Protein AF-A0A536VNI0-F1 (afdb_monomer)

Sequence (158 aa):
HLPEGTKLIATNVISPFMVPLKITLMAAFLLALPVVLYQAWAFVAPGLYSHEKKLVLPLVVSSTLLFFVGVGFCYFFVFGKVFTFIQSFAPKSITPAPDIEAYLSFVLTMFIAFGAAFEVPIAVVVLARMGLVSVEKLKSFRAYFIVLAFIVAAIITP

Solvent-accessible surface area (backbone atoms only — not comparable to full-atom values): 9020 Å² total; per-residue (Å²): 137,79,66,94,86,73,67,68,42,72,88,50,93,60,39,82,60,51,46,58,51,55,51,51,51,49,53,51,48,64,71,43,37,59,59,54,46,40,51,58,49,56,67,53,42,79,78,44,60,91,85,51,66,74,52,53,59,64,45,38,53,48,45,47,52,34,25,53,49,20,31,47,44,38,62,72,52,45,48,55,52,52,52,55,52,56,54,72,73,52,59,97,86,61,83,85,69,58,40,46,54,63,52,48,53,50,53,54,50,47,35,54,51,35,17,53,56,43,40,47,64,58,52,51,53,49,38,42,73,69,64,79,42,54,72,65,59,57,61,71,41,46,69,60,50,53,54,50,51,50,54,54,46,58,73,71,49,130

pLDDT: mean 81.88, std 13.13, range [39.5, 95.75]

Radius of gyration: 19.61 Å; Cα contacts (8 Å, |Δi|>4): 87; chains: 1; bounding box: 48×26×59 Å

Secondary structure (DSSP, 8-state):
-PPTT-PPB--STTHHHHHHHHHHHHHHHHHHHHHHHHHHHHHHGGGS-TT-GGGHHHHHHHHHHHHHHHHHHIIIIIHHHHHHHHHHHS-TT-----BHHHHHHHHHHHHHHHHHHHHHHHHHHHHHHTTSS-HHHHHHTHHHHHHHHHHHHHHH--

Nearest PDB structures (foldseek):
  4htt-assembly2_B  TM=9.066E-01  e=2.262E-07  Aquifex aeolicus VF5
  4hts-assembly1_A  TM=8.971E-01  e=1.167E-06  Aquifex aeolicus VF5

Mean predicted aligned error: 8.19 Å

Structure (mmCIF, N/CA/C/O backbone):
data_AF-A0A536VNI0-F1
#
_entry.id   AF-A0A536VNI0-F1
#
loop_
_atom_site.group_PDB
_atom_site.id
_atom_site.type_symbol
_atom_site.label_atom_id
_atom_site.label_alt_id
_atom_site.label_comp_id
_atom_site.label_asym_id
_atom_site.label_entity_id
_atom_site.label_seq_id
_atom_site.pdbx_PDB_ins_code
_atom_site.Cartn_x
_atom_site.Cartn_y
_atom_site.Cartn_z
_atom_site.occupancy
_atom_site.B_iso_or_equiv
_atom_site.auth_seq_id
_atom_site.auth_comp_id
_atom_site.auth_asym_id
_atom_site.auth_atom_id
_atom_site.pdbx_PDB_model_num
ATOM 1 N N . HIS A 1 1 ? 11.395 -12.709 -12.858 1.00 40.44 1 HIS A N 1
ATOM 2 C CA . HIS A 1 1 ? 12.726 -13.208 -13.253 1.00 40.44 1 HIS A CA 1
ATOM 3 C C . HIS A 1 1 ? 12.988 -12.781 -14.687 1.00 40.44 1 HIS A C 1
ATOM 5 O O . HIS A 1 1 ? 12.218 -13.153 -15.563 1.00 40.44 1 HIS A 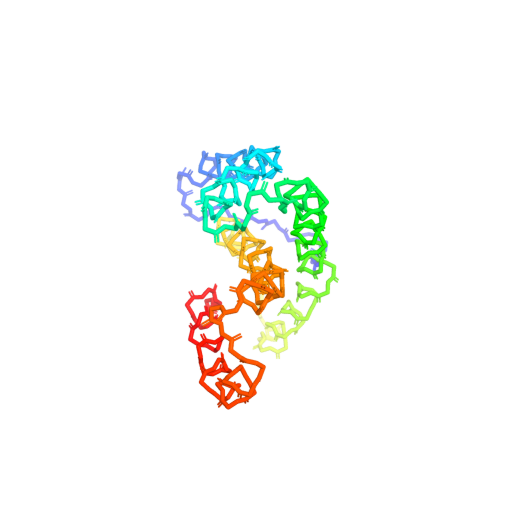O 1
ATOM 11 N N . LEU A 1 2 ? 13.984 -11.922 -14.903 1.00 45.31 2 LEU A N 1
ATOM 12 C CA . LEU A 1 2 ? 14.447 -11.564 -16.246 1.00 45.31 2 LEU A CA 1
ATOM 13 C C . LEU A 1 2 ? 15.398 -12.668 -16.742 1.00 45.31 2 LEU A C 1
ATOM 15 O O . LEU A 1 2 ? 16.149 -13.194 -15.919 1.00 45.31 2 LEU A O 1
ATOM 19 N N . PRO A 1 3 ? 15.365 -13.044 -18.033 1.00 44.00 3 PRO A N 1
ATOM 20 C CA . PRO A 1 3 ? 16.291 -14.030 -18.581 1.00 44.00 3 PRO A CA 1
ATOM 21 C C . PRO A 1 3 ? 17.743 -13.540 -18.474 1.00 44.00 3 PRO A C 1
ATOM 23 O O . PRO A 1 3 ? 18.024 -12.353 -18.691 1.00 44.00 3 PRO A O 1
ATOM 26 N N . GLU A 1 4 ? 18.650 -14.458 -18.120 1.00 39.50 4 GLU A N 1
ATOM 27 C CA . GLU A 1 4 ? 20.084 -14.188 -17.977 1.00 39.50 4 GLU A CA 1
ATOM 28 C C . GLU A 1 4 ? 20.638 -13.555 -19.264 1.00 39.50 4 GLU A C 1
ATOM 30 O O . GLU A 1 4 ? 20.493 -14.105 -20.353 1.00 39.50 4 GLU A O 1
ATOM 35 N N . GLY A 1 5 ? 21.228 -12.359 -19.145 1.00 48.97 5 GLY A N 1
ATOM 36 C CA . GLY A 1 5 ? 21.796 -11.602 -20.271 1.00 48.97 5 GLY A CA 1
ATOM 37 C C . GLY A 1 5 ? 20.995 -10.376 -20.729 1.00 48.97 5 GLY A C 1
ATOM 38 O O . GLY A 1 5 ? 21.496 -9.600 -21.543 1.00 48.97 5 GLY A O 1
ATOM 39 N N . THR A 1 6 ? 19.799 -10.132 -20.183 1.00 51.75 6 THR A N 1
ATOM 40 C CA . THR A 1 6 ? 19.022 -8.919 -20.506 1.00 51.75 6 THR A CA 1
ATOM 41 C C . THR A 1 6 ? 19.537 -7.731 -19.693 1.00 51.75 6 THR A C 1
ATOM 43 O O . THR A 1 6 ? 19.322 -7.655 -18.483 1.00 51.75 6 THR A O 1
ATOM 46 N N . LYS A 1 7 ? 20.236 -6.793 -20.341 1.00 55.06 7 LYS A N 1
ATOM 47 C CA . LYS A 1 7 ? 20.634 -5.525 -19.713 1.00 55.06 7 LYS A CA 1
ATOM 48 C C . LYS A 1 7 ? 19.442 -4.571 -19.726 1.00 55.06 7 LYS A C 1
ATOM 50 O O . LYS A 1 7 ? 18.884 -4.308 -20.786 1.00 55.06 7 LYS A O 1
ATOM 55 N N . LEU A 1 8 ? 19.065 -4.059 -18.557 1.00 62.72 8 LEU A N 1
ATOM 56 C CA . LEU A 1 8 ? 18.103 -2.964 -18.463 1.00 62.72 8 LEU A CA 1
ATOM 57 C C . LEU A 1 8 ? 18.721 -1.720 -19.110 1.00 62.72 8 LEU A C 1
ATOM 59 O O . LEU A 1 8 ? 19.857 -1.357 -18.794 1.00 62.72 8 LEU A O 1
ATOM 63 N N . ILE A 1 9 ? 17.993 -1.098 -20.031 1.00 65.25 9 ILE A N 1
ATOM 64 C CA . ILE A 1 9 ? 18.456 0.087 -20.757 1.00 65.25 9 ILE A CA 1
ATOM 65 C C . ILE A 1 9 ? 17.814 1.310 -20.100 1.00 65.25 9 ILE A C 1
ATOM 67 O O . ILE A 1 9 ? 16.633 1.287 -19.760 1.00 65.25 9 ILE A O 1
ATOM 71 N N . ALA A 1 10 ? 18.599 2.364 -19.886 1.00 62.69 10 ALA A N 1
ATOM 72 C CA . ALA A 1 10 ? 18.076 3.673 -19.522 1.00 62.69 10 ALA A CA 1
ATOM 73 C C . ALA A 1 10 ? 17.818 4.449 -20.815 1.00 62.69 10 ALA A C 1
ATOM 75 O O . ALA A 1 10 ? 18.763 4.818 -21.514 1.00 62.69 10 ALA A O 1
ATOM 76 N N . THR A 1 11 ? 16.547 4.646 -21.158 1.00 70.62 11 THR A N 1
ATOM 77 C CA . THR A 1 11 ? 16.161 5.390 -22.371 1.00 70.62 11 THR A CA 1
ATOM 78 C C . THR A 1 11 ? 16.247 6.905 -22.184 1.00 70.62 11 THR A C 1
ATOM 80 O O . THR A 1 11 ? 16.413 7.636 -23.159 1.00 70.62 11 THR A O 1
ATOM 83 N N . ASN A 1 12 ? 16.194 7.384 -20.937 1.00 72.00 12 ASN A N 1
ATOM 84 C CA . ASN A 1 12 ? 16.247 8.799 -20.592 1.00 72.00 12 ASN A CA 1
ATOM 85 C C . ASN A 1 12 ? 17.541 9.142 -19.825 1.00 72.00 12 ASN A C 1
ATOM 87 O O . ASN A 1 12 ? 18.020 8.390 -18.976 1.00 72.00 12 ASN A O 1
ATOM 91 N N . VAL A 1 13 ? 18.112 10.312 -20.126 1.00 75.25 13 VAL A N 1
ATOM 92 C CA . VAL A 1 13 ? 19.393 10.803 -19.585 1.00 75.25 13 VAL A CA 1
ATOM 93 C C . VAL A 1 13 ? 19.324 11.033 -18.070 1.00 75.25 13 VAL A C 1
ATOM 95 O O . VAL A 1 13 ? 20.331 10.926 -17.376 1.00 75.25 13 VAL A O 1
ATOM 98 N N . ILE A 1 14 ? 18.129 11.317 -17.542 1.00 82.00 14 ILE A N 1
ATOM 99 C CA . ILE A 1 14 ? 17.904 11.599 -16.116 1.00 82.00 14 ILE A CA 1
ATOM 100 C C . ILE A 1 14 ? 17.629 10.308 -15.315 1.00 82.00 14 ILE A C 1
ATOM 102 O O . ILE A 1 14 ? 17.767 10.299 -14.088 1.00 82.00 14 ILE A O 1
ATOM 106 N N . SER A 1 15 ? 17.299 9.189 -15.973 1.00 75.88 15 SER A N 1
ATOM 107 C CA . SER A 1 15 ? 16.949 7.930 -15.297 1.00 75.88 15 SER A CA 1
ATOM 108 C C . SER A 1 15 ? 18.007 7.438 -14.296 1.00 75.88 15 SER A C 1
ATOM 110 O O . SER A 1 15 ? 17.606 7.028 -13.206 1.00 75.88 15 SER A O 1
ATOM 112 N N . PRO A 1 16 ? 19.332 7.530 -14.556 1.00 79.31 16 PRO A N 1
ATOM 113 C CA . PRO A 1 16 ? 20.353 7.137 -13.579 1.00 79.31 16 PRO A CA 1
ATOM 114 C C . PRO A 1 16 ? 20.303 7.920 -12.259 1.00 79.31 16 PRO A C 1
ATOM 116 O O . PRO A 1 16 ? 20.739 7.407 -11.233 1.00 79.31 16 PRO A O 1
ATOM 119 N N . PHE A 1 17 ? 19.761 9.141 -12.267 1.00 84.69 17 PHE A N 1
ATOM 120 C CA . PHE A 1 17 ? 19.562 9.955 -11.067 1.00 84.69 17 PHE A CA 1
ATOM 121 C C . PHE A 1 17 ? 18.193 9.703 -10.414 1.00 84.69 17 PHE A C 1
ATOM 123 O O . PHE A 1 17 ? 18.098 9.559 -9.194 1.00 84.69 17 PHE A O 1
ATOM 130 N N . MET A 1 18 ? 17.126 9.604 -11.214 1.00 85.62 18 MET A N 1
ATOM 131 C CA . MET A 1 18 ? 15.758 9.424 -10.704 1.00 85.62 18 MET A CA 1
ATOM 132 C C . MET A 1 18 ? 15.510 8.039 -10.112 1.00 85.62 18 MET A C 1
ATOM 134 O O . MET A 1 18 ? 14.758 7.906 -9.147 1.00 85.62 18 MET A O 1
ATOM 138 N N . VAL A 1 19 ? 16.143 7.004 -10.663 1.00 86.12 19 VAL A N 1
ATOM 139 C CA . VAL A 1 19 ? 15.970 5.625 -10.200 1.00 86.12 19 VAL A CA 1
ATOM 140 C C . VAL A 1 19 ? 16.413 5.451 -8.740 1.00 86.12 19 VAL A C 1
ATOM 142 O O . VAL A 1 19 ? 15.576 5.043 -7.929 1.00 86.12 19 VAL A O 1
ATOM 145 N N . PRO A 1 20 ? 17.658 5.795 -8.346 1.00 87.50 20 PRO A N 1
ATOM 146 C CA . PRO A 1 20 ? 18.072 5.705 -6.949 1.00 87.50 20 PRO A CA 1
ATOM 147 C C . PRO A 1 20 ? 17.199 6.552 -6.024 1.00 87.50 20 PRO A C 1
ATOM 149 O O . PRO A 1 20 ? 16.836 6.080 -4.952 1.00 87.50 20 PRO A O 1
ATOM 152 N N . LEU A 1 21 ? 16.810 7.759 -6.450 1.00 91.62 21 LEU A N 1
ATOM 153 C CA . LEU A 1 21 ? 15.955 8.652 -5.664 1.00 91.62 21 LEU A CA 1
ATOM 154 C C . LEU A 1 21 ? 14.581 8.030 -5.365 1.00 91.62 21 LEU A C 1
ATOM 156 O O . LEU A 1 21 ? 14.117 8.066 -4.227 1.00 91.62 21 LEU A O 1
ATOM 160 N N . LYS A 1 22 ? 13.932 7.425 -6.366 1.00 88.94 22 LYS A N 1
ATOM 161 C CA . LYS A 1 22 ? 12.643 6.735 -6.190 1.00 88.94 22 LYS A CA 1
ATOM 162 C C . LYS A 1 22 ? 12.771 5.542 -5.234 1.00 88.94 22 LYS A C 1
ATOM 164 O O . LYS A 1 22 ? 11.901 5.333 -4.390 1.00 88.94 22 LYS A O 1
ATOM 169 N N . ILE A 1 23 ? 13.862 4.780 -5.338 1.00 90.31 23 ILE A N 1
ATOM 170 C CA . ILE A 1 23 ? 14.123 3.624 -4.467 1.00 90.31 23 ILE A CA 1
ATOM 171 C C . ILE A 1 23 ? 14.376 4.069 -3.024 1.00 90.31 23 ILE A C 1
ATOM 173 O O . ILE A 1 23 ? 13.794 3.494 -2.104 1.00 90.31 23 ILE A O 1
ATOM 177 N N . THR A 1 24 ? 15.218 5.081 -2.802 1.00 93.12 24 THR A N 1
ATOM 178 C CA . THR A 1 24 ? 15.513 5.572 -1.448 1.00 93.12 24 THR A CA 1
ATOM 179 C C . THR A 1 24 ? 14.285 6.201 -0.805 1.00 93.12 24 THR A C 1
ATOM 181 O O . THR A 1 24 ? 14.043 5.956 0.375 1.00 93.12 24 THR A O 1
ATOM 184 N N . LEU A 1 25 ? 13.463 6.923 -1.574 1.00 93.75 25 LEU A N 1
ATOM 185 C CA . LEU A 1 25 ? 12.179 7.444 -1.107 1.00 93.75 25 LEU A CA 1
ATOM 186 C C . LEU A 1 25 ? 11.244 6.308 -0.685 1.00 93.75 25 LEU A C 1
ATOM 188 O O . LEU A 1 25 ? 10.664 6.370 0.398 1.00 93.75 25 LEU A O 1
ATOM 192 N N . MET A 1 26 ? 11.140 5.245 -1.488 1.00 92.06 26 MET A N 1
ATOM 193 C CA . MET A 1 26 ? 10.342 4.074 -1.122 1.00 92.06 26 MET A CA 1
ATOM 194 C C . MET A 1 26 ? 10.861 3.404 0.150 1.00 92.06 26 MET A C 1
ATOM 196 O O . MET A 1 26 ? 10.085 3.106 1.051 1.00 92.06 26 MET A O 1
ATOM 200 N N . ALA A 1 27 ? 12.170 3.177 0.249 1.00 92.06 27 ALA A N 1
ATOM 201 C CA . ALA A 1 27 ? 12.768 2.565 1.429 1.00 92.06 27 ALA A CA 1
ATOM 202 C C . ALA A 1 27 ? 12.526 3.419 2.685 1.00 92.06 27 ALA A C 1
ATOM 204 O O . ALA A 1 27 ? 12.126 2.890 3.721 1.00 92.06 27 ALA A O 1
ATOM 205 N N . ALA A 1 28 ? 12.692 4.740 2.580 1.00 94.50 28 ALA A N 1
ATOM 206 C CA . ALA A 1 28 ? 12.393 5.674 3.659 1.00 94.50 28 ALA A CA 1
ATOM 207 C C . ALA A 1 28 ? 10.909 5.633 4.051 1.00 94.50 28 ALA A C 1
ATOM 209 O O . ALA A 1 28 ? 10.596 5.596 5.240 1.00 94.50 28 ALA A O 1
ATOM 210 N N . PHE A 1 29 ? 10.000 5.570 3.074 1.00 93.50 29 PHE A N 1
ATOM 211 C CA . PHE A 1 29 ? 8.569 5.413 3.323 1.00 93.50 29 PHE A CA 1
ATOM 212 C C . PHE A 1 29 ? 8.261 4.102 4.058 1.00 93.50 29 PHE A C 1
ATOM 214 O O . PHE A 1 29 ? 7.552 4.123 5.060 1.00 93.50 29 PHE A O 1
ATOM 221 N N . LEU A 1 30 ? 8.842 2.978 3.625 1.00 91.00 30 LEU A N 1
ATOM 222 C CA . LEU A 1 30 ? 8.638 1.682 4.275 1.00 91.00 30 LEU A CA 1
ATOM 223 C C . LEU A 1 30 ? 9.167 1.650 5.717 1.00 91.00 30 LEU A C 1
ATOM 225 O O . LEU A 1 30 ? 8.567 1.012 6.576 1.00 91.00 30 LEU A O 1
ATOM 229 N N . LEU A 1 31 ? 10.266 2.350 6.003 1.00 92.94 31 LEU A N 1
ATOM 230 C CA . LEU A 1 31 ? 10.783 2.496 7.367 1.00 92.94 31 LEU A CA 1
ATOM 231 C C . LEU A 1 31 ? 9.911 3.429 8.221 1.00 92.94 31 LEU A C 1
ATOM 233 O O . LEU A 1 31 ? 9.738 3.188 9.414 1.00 92.94 31 LEU A O 1
ATOM 237 N N . ALA A 1 32 ? 9.350 4.479 7.619 1.00 94.19 32 ALA A N 1
ATOM 238 C CA . ALA A 1 32 ? 8.469 5.432 8.289 1.00 94.19 32 ALA A CA 1
ATOM 239 C C . ALA A 1 32 ? 7.027 4.916 8.465 1.00 94.19 32 ALA A C 1
ATOM 241 O O . ALA A 1 32 ? 6.285 5.476 9.275 1.00 94.19 32 ALA A O 1
ATOM 242 N N . LEU A 1 33 ? 6.629 3.851 7.756 1.00 91.44 33 LEU A N 1
ATOM 243 C CA . LEU A 1 33 ? 5.277 3.270 7.773 1.00 91.44 33 LEU A CA 1
ATOM 244 C C . LEU A 1 33 ? 4.665 3.104 9.167 1.00 91.44 33 LEU A C 1
ATOM 246 O O . LEU A 1 33 ? 3.530 3.544 9.338 1.00 91.44 33 LEU A O 1
ATOM 250 N N . PRO A 1 34 ? 5.359 2.533 10.175 1.00 89.62 34 PRO A N 1
ATOM 251 C CA . PRO A 1 34 ? 4.769 2.355 11.500 1.00 89.62 34 PRO A CA 1
ATOM 252 C C . PRO A 1 34 ? 4.340 3.687 12.126 1.00 89.62 34 PRO A C 1
ATOM 254 O O . PRO A 1 34 ? 3.288 3.774 12.756 1.00 89.62 34 PRO A O 1
ATOM 257 N N . VAL A 1 35 ? 5.130 4.744 11.913 1.00 92.44 35 VAL A N 1
ATOM 258 C CA . VAL A 1 35 ? 4.842 6.094 12.414 1.00 92.44 35 VAL A CA 1
ATOM 259 C C . VAL A 1 35 ? 3.733 6.750 11.593 1.00 92.44 35 VAL A C 1
ATOM 261 O O . VAL A 1 35 ? 2.836 7.363 12.167 1.00 92.44 35 VAL A O 1
ATOM 264 N N . VAL A 1 36 ? 3.755 6.600 10.266 1.00 91.75 36 VAL A N 1
ATOM 265 C CA . VAL A 1 36 ? 2.712 7.136 9.375 1.00 91.75 36 VAL A CA 1
ATOM 266 C C . VAL A 1 36 ? 1.354 6.513 9.699 1.00 91.75 36 VAL A C 1
ATOM 268 O O . VAL A 1 36 ? 0.380 7.241 9.882 1.00 91.75 36 VAL A O 1
ATOM 271 N N . LEU A 1 37 ? 1.292 5.187 9.841 1.00 89.00 37 LEU A N 1
ATOM 272 C CA . LEU A 1 37 ? 0.075 4.471 10.220 1.00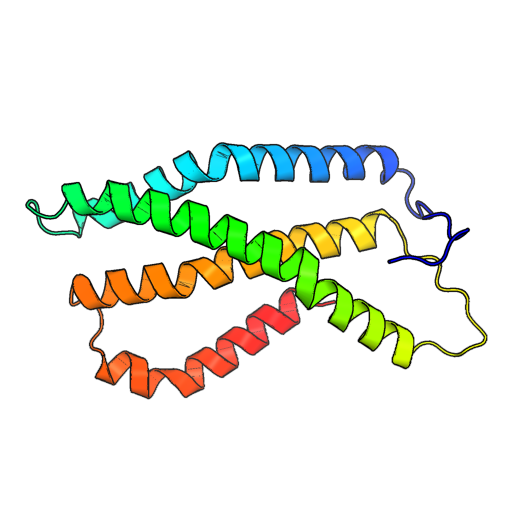 89.00 37 LEU A CA 1
ATOM 273 C C . LEU A 1 37 ? -0.357 4.835 11.639 1.00 89.00 37 LEU A C 1
ATOM 275 O O . LEU A 1 37 ? -1.540 5.082 11.857 1.00 89.00 37 LEU A O 1
ATOM 279 N N . TYR A 1 38 ? 0.576 4.948 12.589 1.00 88.12 38 TYR A N 1
ATOM 280 C CA . TYR A 1 38 ? 0.254 5.442 13.927 1.00 88.12 38 TYR A CA 1
ATOM 281 C C . TYR A 1 38 ? -0.433 6.807 13.877 1.00 88.12 38 TYR A C 1
ATOM 283 O O . TYR A 1 38 ? -1.478 6.970 14.495 1.00 88.12 38 TYR A O 1
ATOM 291 N N . GLN A 1 39 ? 0.099 7.763 13.114 1.00 89.12 39 GLN A N 1
ATOM 292 C CA . GLN A 1 39 ? -0.496 9.095 12.996 1.00 89.12 39 GLN A CA 1
ATOM 293 C C . GLN A 1 39 ? -1.837 9.076 12.255 1.00 89.12 39 GLN A C 1
ATOM 295 O O . GLN A 1 39 ? -2.779 9.745 12.682 1.00 89.12 39 GLN A O 1
ATOM 300 N N . ALA A 1 40 ? -1.958 8.281 11.189 1.00 87.50 40 ALA A N 1
ATOM 301 C CA . ALA A 1 40 ? -3.213 8.115 10.460 1.00 87.50 40 ALA A CA 1
ATOM 302 C C . ALA A 1 40 ? -4.320 7.568 11.377 1.00 87.50 40 ALA A C 1
ATOM 304 O O . ALA A 1 40 ? -5.415 8.128 11.441 1.00 87.50 40 ALA A O 1
ATOM 305 N N . TRP A 1 41 ? -4.022 6.526 12.157 1.00 81.56 41 TRP A N 1
ATOM 306 C CA . TRP A 1 41 ? -4.974 5.949 13.104 1.00 81.56 41 TRP A CA 1
ATOM 307 C C . TRP A 1 41 ? -5.189 6.823 14.334 1.00 81.56 41 TRP A C 1
ATOM 309 O O . TRP A 1 41 ? -6.311 6.894 14.823 1.00 81.56 41 TRP A O 1
ATOM 319 N N . ALA A 1 42 ? -4.169 7.536 14.811 1.00 81.00 42 ALA A N 1
ATOM 320 C CA . ALA A 1 42 ? -4.305 8.498 15.900 1.00 81.00 42 ALA A CA 1
ATOM 321 C C . ALA A 1 42 ? -5.215 9.675 15.521 1.00 81.00 42 ALA A C 1
ATOM 323 O O . ALA A 1 42 ? -5.892 10.206 16.397 1.00 81.00 42 ALA A O 1
ATOM 324 N N . PHE A 1 43 ? -5.285 10.050 14.240 1.00 82.00 43 PHE A N 1
ATOM 325 C CA . PHE A 1 43 ? -6.238 11.045 13.743 1.00 82.00 43 PHE A CA 1
ATOM 326 C C . PHE A 1 43 ? -7.684 10.525 13.705 1.00 82.00 43 PHE A C 1
ATOM 328 O O . PHE A 1 43 ? -8.617 11.282 13.958 1.00 82.00 43 PHE A O 1
ATOM 335 N N . VAL A 1 44 ? -7.884 9.228 13.448 1.00 76.12 44 VAL A N 1
ATOM 336 C CA . VAL A 1 44 ? -9.212 8.582 13.491 1.00 76.12 44 VAL A CA 1
ATOM 337 C C . VAL A 1 44 ? -9.638 8.258 14.934 1.00 76.12 44 VAL A C 1
ATOM 339 O O . VAL A 1 44 ? -10.819 8.331 15.272 1.00 76.12 44 VAL A O 1
ATOM 342 N N . ALA A 1 45 ? -8.676 7.963 15.814 1.00 66.94 45 ALA A N 1
ATOM 343 C CA . ALA A 1 45 ? -8.869 7.623 17.223 1.00 66.94 45 ALA A CA 1
ATOM 344 C C . ALA A 1 45 ? -9.687 8.621 18.074 1.00 66.94 45 ALA A C 1
ATOM 346 O O . ALA A 1 45 ? -10.368 8.149 18.978 1.00 66.94 45 ALA A O 1
ATOM 347 N N . PRO A 1 46 ? -9.691 9.956 17.872 1.00 62.03 46 PRO A N 1
ATOM 348 C CA . PRO A 1 46 ? -10.608 10.850 18.586 1.00 62.03 46 PRO A CA 1
ATOM 349 C C . PRO A 1 46 ? -12.092 10.602 18.271 1.00 62.03 46 PRO A C 1
ATOM 351 O O . PRO A 1 46 ? -12.934 10.983 19.078 1.00 62.03 46 PRO A O 1
ATOM 354 N N . GLY A 1 47 ? -12.423 9.943 17.152 1.00 63.06 47 GLY A N 1
ATOM 355 C CA . GLY A 1 47 ? -13.772 9.424 16.885 1.00 63.06 47 GLY A CA 1
ATOM 356 C C . GLY A 1 47 ? -14.067 8.080 17.568 1.00 63.06 47 GLY A C 1
ATOM 357 O O . GLY A 1 47 ? -15.200 7.608 17.530 1.00 63.06 47 GLY A O 1
ATOM 358 N N . LEU A 1 48 ? -13.056 7.453 18.174 1.00 59.62 48 LEU A N 1
ATOM 359 C CA . LEU A 1 48 ? -13.135 6.187 18.898 1.00 59.62 48 LEU A CA 1
ATOM 360 C C . LEU A 1 48 ? -13.413 6.479 20.386 1.00 59.62 48 LEU A C 1
ATOM 36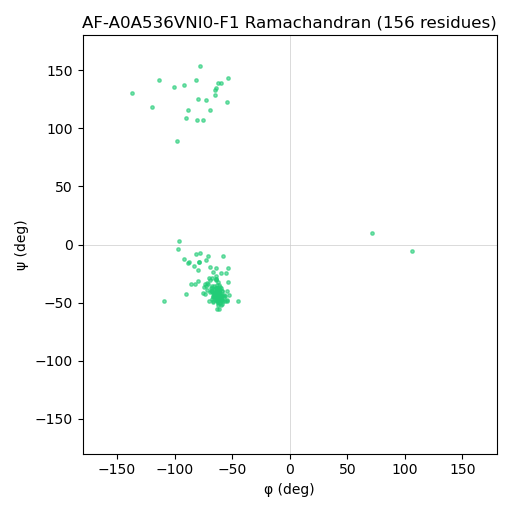2 O O . LEU A 1 48 ? -12.836 7.404 20.962 1.00 59.62 48 LEU A O 1
ATOM 366 N N . TYR A 1 49 ? -14.306 5.715 21.024 1.00 55.50 49 TYR A N 1
ATOM 367 C CA . TYR A 1 49 ? -14.715 5.955 22.415 1.00 55.50 49 TYR A CA 1
ATOM 368 C C . TYR A 1 49 ? -13.509 6.023 23.367 1.00 55.50 49 TYR A C 1
ATOM 370 O O . TYR A 1 49 ? -12.556 5.255 23.252 1.00 55.50 49 TYR A O 1
ATOM 378 N N . SER A 1 50 ? -13.569 6.901 24.373 1.00 55.62 50 SER A N 1
ATOM 379 C CA . SER A 1 50 ? -12.476 7.206 25.316 1.00 55.62 50 SER A CA 1
ATOM 380 C C . SER A 1 50 ? -11.863 5.987 26.032 1.00 55.62 50 SER A C 1
ATOM 382 O O . SER A 1 50 ? -10.733 6.068 26.507 1.00 55.62 50 SER A O 1
ATOM 384 N N . HIS A 1 51 ? -12.582 4.860 26.093 1.00 57.62 51 H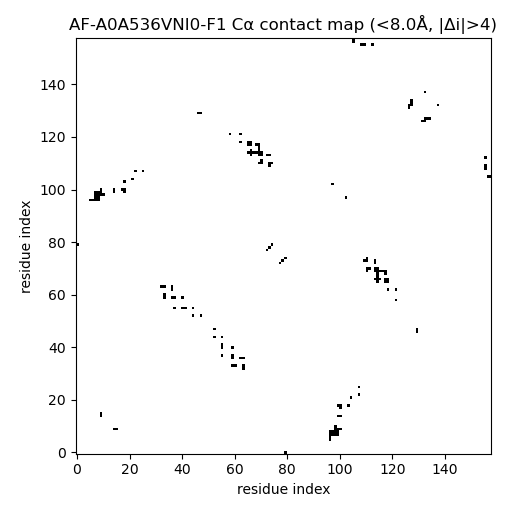IS A N 1
ATOM 385 C CA . HIS A 1 51 ? -12.125 3.582 26.657 1.00 57.62 51 HIS A CA 1
ATOM 386 C C . HIS A 1 51 ? -11.377 2.668 25.660 1.00 57.62 51 HIS A C 1
ATOM 388 O O . HIS A 1 51 ? -10.685 1.746 26.088 1.00 57.62 51 HIS A O 1
ATOM 394 N N . GLU A 1 52 ? -11.449 2.920 24.349 1.00 60.19 52 GLU A N 1
ATOM 395 C CA . GLU A 1 52 ? -10.843 2.085 23.297 1.00 60.19 52 GLU A CA 1
ATOM 396 C C . GLU A 1 52 ? -9.463 2.573 22.830 1.00 60.19 52 GLU A C 1
ATOM 398 O O . GLU A 1 52 ? -8.843 1.942 21.978 1.00 60.19 52 GLU A O 1
ATOM 403 N N . LYS A 1 53 ? -8.893 3.633 23.421 1.00 62.12 53 LYS A N 1
ATOM 404 C CA . LYS A 1 53 ? -7.543 4.121 23.057 1.00 62.12 53 LYS A CA 1
ATOM 405 C C . LYS A 1 53 ? -6.442 3.049 23.159 1.00 62.12 53 LYS A C 1
ATOM 407 O O . LYS A 1 53 ? -5.447 3.131 22.445 1.00 62.12 53 LYS A O 1
ATOM 412 N N . LYS A 1 54 ? -6.627 2.008 23.985 1.00 68.06 54 LYS A N 1
ATOM 413 C CA . LYS A 1 54 ? -5.718 0.845 24.057 1.00 68.06 54 LYS A CA 1
ATOM 414 C C . LYS A 1 54 ? -5.753 -0.059 22.814 1.00 68.06 54 LYS A C 1
ATOM 416 O O . LYS A 1 54 ? -4.799 -0.801 22.610 1.00 68.06 54 LYS A O 1
ATOM 421 N N . LEU A 1 55 ? -6.799 0.003 21.984 1.00 70.19 55 LEU A N 1
ATOM 422 C CA . LEU A 1 55 ? -6.910 -0.763 20.734 1.00 70.19 55 LEU A CA 1
ATOM 423 C C . LEU A 1 55 ? -6.102 -0.156 19.582 1.00 70.19 55 LEU A C 1
ATOM 425 O O . LEU A 1 55 ? -5.834 -0.855 18.611 1.00 70.19 55 LEU A O 1
ATOM 429 N N . VAL A 1 56 ? -5.652 1.097 19.695 1.00 74.31 56 VAL A N 1
ATOM 430 C CA . VAL A 1 56 ? -4.848 1.747 18.648 1.00 74.31 56 VAL A CA 1
ATOM 431 C C . VAL A 1 56 ? -3.500 1.042 18.470 1.00 74.31 56 VAL A C 1
ATOM 433 O O . VAL A 1 56 ? -3.073 0.818 17.345 1.00 74.31 56 VAL A O 1
ATOM 436 N N . LEU A 1 57 ? -2.852 0.616 19.559 1.00 80.50 57 LEU A N 1
ATOM 437 C CA . LEU A 1 57 ? -1.552 -0.060 19.496 1.00 80.50 57 LEU A CA 1
ATOM 438 C C . LEU A 1 57 ? -1.596 -1.408 18.739 1.00 80.50 57 LEU A C 1
ATOM 440 O O . LEU A 1 57 ? -0.840 -1.555 17.778 1.00 80.50 57 LEU A O 1
ATOM 444 N N . PRO A 1 58 ? -2.455 -2.388 19.098 1.00 84.44 58 PRO A N 1
ATOM 445 C CA . PRO A 1 58 ? -2.532 -3.647 18.355 1.00 84.44 58 PRO A CA 1
ATOM 446 C C . PRO A 1 58 ? -3.010 -3.441 16.915 1.00 84.44 58 PRO A C 1
ATOM 448 O O . PRO A 1 58 ? -2.600 -4.189 16.030 1.00 84.44 58 PRO A O 1
ATOM 451 N N . LEU A 1 59 ? -3.829 -2.417 16.662 1.00 84.94 59 LEU A N 1
ATOM 452 C CA . LEU A 1 59 ? -4.276 -2.057 15.322 1.00 84.94 59 LEU A CA 1
ATOM 453 C C . LEU A 1 59 ? -3.111 -1.557 14.465 1.00 84.94 59 LEU A C 1
ATOM 455 O O . LEU A 1 59 ? -2.916 -2.094 13.383 1.00 84.94 59 LEU A O 1
ATOM 459 N N . VAL A 1 60 ? -2.296 -0.622 14.962 1.00 87.69 60 VAL A N 1
ATOM 460 C CA . VAL A 1 60 ? -1.121 -0.092 14.243 1.00 87.69 60 VAL A CA 1
ATOM 461 C C . VAL A 1 60 ? -0.092 -1.187 13.955 1.00 87.69 60 VAL A C 1
ATOM 463 O O . VAL A 1 60 ? 0.500 -1.228 12.876 1.00 87.69 60 VAL A O 1
ATOM 466 N N . VAL A 1 61 ? 0.123 -2.103 14.904 1.00 90.62 61 VAL A N 1
ATOM 467 C CA . VAL A 1 61 ? 1.006 -3.261 14.691 1.00 90.62 61 VAL A CA 1
ATOM 468 C C . VAL A 1 61 ? 0.428 -4.184 13.618 1.00 90.62 61 VAL A C 1
ATOM 470 O O . VAL A 1 61 ? 1.154 -4.600 12.716 1.00 90.62 61 VAL A O 1
ATOM 473 N N . SER A 1 62 ? -0.876 -4.464 13.682 1.00 91.31 62 SER A N 1
ATOM 474 C CA . SER A 1 62 ? -1.558 -5.311 12.700 1.00 91.31 62 SER A CA 1
ATOM 475 C C . SER A 1 62 ? -1.534 -4.689 11.307 1.00 91.31 62 SER A C 1
ATOM 477 O O . SER A 1 62 ? -1.187 -5.390 10.367 1.00 91.31 62 SER A O 1
ATOM 479 N N . SER A 1 63 ? -1.833 -3.392 11.172 1.00 91.38 63 SER A N 1
ATOM 480 C CA . SER A 1 63 ? -1.795 -2.660 9.900 1.00 91.38 63 SER A CA 1
ATOM 481 C C . SER A 1 63 ? -0.391 -2.684 9.306 1.00 91.38 63 SER A C 1
ATOM 483 O O . SER A 1 63 ? -0.190 -3.168 8.201 1.00 91.38 63 SER A O 1
ATOM 485 N N . THR A 1 64 ? 0.621 -2.326 10.104 1.00 92.69 64 THR A N 1
ATOM 486 C CA . THR A 1 64 ? 2.025 -2.354 9.667 1.00 92.69 64 THR A CA 1
ATOM 487 C C . THR A 1 64 ? 2.414 -3.733 9.132 1.00 92.69 64 THR A C 1
ATOM 489 O O . THR A 1 64 ? 2.971 -3.843 8.040 1.00 92.69 64 THR A O 1
ATOM 492 N N . LEU A 1 65 ? 2.090 -4.799 9.870 1.00 94.88 65 LEU A N 1
ATOM 493 C CA . LEU A 1 65 ? 2.364 -6.169 9.443 1.00 94.88 65 LEU A CA 1
ATOM 494 C C . LEU A 1 65 ? 1.609 -6.510 8.153 1.00 94.88 65 LEU A C 1
ATOM 496 O O . LEU A 1 65 ? 2.194 -7.081 7.234 1.00 94.88 65 LEU A O 1
ATOM 500 N N . LEU A 1 66 ? 0.336 -6.132 8.060 1.00 94.50 66 LEU A N 1
ATOM 501 C CA . LEU A 1 66 ? -0.511 -6.400 6.903 1.00 94.50 66 LEU A CA 1
ATOM 502 C C . LEU A 1 66 ? -0.025 -5.656 5.651 1.00 94.50 66 LEU A C 1
ATOM 504 O O . LEU A 1 66 ? -0.037 -6.238 4.568 1.00 94.50 66 LEU A O 1
ATOM 508 N N . PHE A 1 67 ? 0.493 -4.435 5.797 1.00 94.81 67 PHE A N 1
ATOM 509 C CA . PHE A 1 67 ? 1.132 -3.687 4.717 1.00 94.81 67 PHE A CA 1
ATOM 510 C C . PHE A 1 67 ? 2.369 -4.421 4.191 1.00 94.81 67 PHE A C 1
ATOM 512 O O . PHE A 1 67 ? 2.496 -4.633 2.984 1.00 94.81 67 PHE A O 1
ATOM 519 N N . PHE A 1 68 ? 3.270 -4.862 5.080 1.00 94.69 68 PHE A N 1
ATOM 520 C CA . PHE A 1 68 ? 4.446 -5.644 4.676 1.00 94.69 68 PHE A CA 1
ATOM 521 C C . PHE A 1 68 ? 4.053 -6.968 4.012 1.00 94.69 68 PHE A C 1
ATOM 523 O O . PHE A 1 68 ? 4.674 -7.363 3.024 1.00 94.69 68 PHE A O 1
ATOM 530 N N . VAL A 1 69 ? 2.998 -7.628 4.499 1.00 95.75 69 VAL A N 1
ATOM 531 C CA . VAL A 1 69 ? 2.427 -8.816 3.849 1.00 95.75 69 VAL A CA 1
ATOM 532 C C . VAL A 1 69 ? 1.873 -8.472 2.466 1.00 95.75 69 VAL A C 1
ATOM 534 O O . VAL A 1 69 ? 2.101 -9.238 1.536 1.00 95.75 69 VAL A O 1
ATOM 537 N N . GLY A 1 70 ? 1.213 -7.326 2.289 1.00 94.00 70 GLY A N 1
ATOM 538 C CA . GLY A 1 70 ? 0.724 -6.857 0.989 1.00 94.00 70 GLY A CA 1
ATOM 539 C C . GLY A 1 70 ? 1.854 -6.605 -0.011 1.00 94.00 70 GLY A C 1
ATOM 540 O O . GLY A 1 70 ? 1.799 -7.079 -1.149 1.00 94.00 70 GLY A O 1
ATOM 541 N N . VAL A 1 71 ? 2.929 -5.943 0.425 1.00 94.06 71 VAL A N 1
ATOM 542 C CA . VAL A 1 71 ? 4.143 -5.742 -0.388 1.00 94.06 71 VAL A CA 1
ATOM 543 C C . VAL A 1 71 ? 4.794 -7.084 -0.737 1.00 94.06 71 VAL A C 1
ATOM 545 O O . VAL A 1 71 ? 5.122 -7.330 -1.900 1.00 94.06 71 VAL A O 1
ATOM 548 N N . GLY A 1 72 ? 4.926 -7.987 0.238 1.00 94.38 72 GLY A N 1
ATOM 549 C CA . GLY A 1 72 ? 5.445 -9.337 0.020 1.00 94.38 72 GLY A CA 1
ATOM 550 C C . GLY A 1 72 ? 4.583 -10.138 -0.959 1.00 94.38 72 GLY A C 1
ATOM 551 O O . GLY A 1 72 ? 5.106 -10.753 -1.886 1.00 94.38 72 GLY A O 1
ATOM 552 N N . PHE A 1 73 ? 3.260 -10.077 -0.820 1.00 93.88 73 PHE A N 1
ATOM 553 C CA . PHE A 1 73 ? 2.312 -10.718 -1.728 1.00 93.88 73 PHE A CA 1
ATOM 554 C C . PHE A 1 73 ? 2.476 -10.205 -3.164 1.00 93.88 73 PHE A C 1
ATOM 556 O O . PHE A 1 73 ? 2.544 -11.002 -4.105 1.00 93.88 73 PHE A O 1
ATOM 563 N N . CYS A 1 74 ? 2.620 -8.889 -3.333 1.00 92.62 74 CYS A N 1
ATOM 564 C CA . CYS A 1 74 ? 2.891 -8.287 -4.633 1.00 92.62 74 CYS A CA 1
ATOM 565 C C . CYS A 1 74 ? 4.192 -8.822 -5.253 1.00 92.62 74 CYS A C 1
ATOM 567 O O . CYS A 1 74 ? 4.211 -9.232 -6.417 1.00 92.62 74 CYS A O 1
ATOM 569 N N . TYR A 1 75 ? 5.272 -8.859 -4.471 1.00 91.06 75 TYR A N 1
ATOM 570 C CA . TYR A 1 75 ? 6.580 -9.301 -4.948 1.00 91.06 75 TYR A CA 1
ATOM 571 C C . TYR A 1 75 ? 6.613 -10.795 -5.309 1.00 91.06 75 TYR A C 1
ATOM 573 O O . TYR A 1 75 ? 7.066 -11.153 -6.397 1.00 91.06 75 TYR A O 1
ATOM 581 N N . PHE A 1 76 ? 6.117 -11.668 -4.426 1.00 90.62 76 PHE A N 1
ATOM 582 C CA . PHE A 1 76 ? 6.237 -13.122 -4.588 1.00 90.62 76 PHE A CA 1
ATOM 583 C C . PHE A 1 76 ? 5.177 -13.733 -5.512 1.00 90.62 76 PHE A C 1
ATOM 585 O O . PHE A 1 76 ? 5.480 -14.688 -6.227 1.00 90.62 76 PHE A O 1
ATOM 592 N N . PHE A 1 77 ? 3.948 -13.206 -5.527 1.00 90.25 77 PHE A N 1
ATOM 593 C CA . PHE A 1 77 ? 2.839 -13.815 -6.273 1.00 90.25 77 PHE A CA 1
ATOM 594 C C . PHE A 1 77 ? 2.430 -12.999 -7.497 1.00 90.25 77 PHE A C 1
ATOM 596 O O . PHE A 1 77 ? 2.303 -13.552 -8.593 1.00 90.25 77 PHE A O 1
ATOM 603 N N . VAL A 1 78 ? 2.226 -11.689 -7.335 1.00 89.75 78 VAL A N 1
ATOM 604 C CA . VAL A 1 78 ? 1.643 -10.854 -8.398 1.00 89.75 78 VAL A CA 1
ATOM 605 C C . VAL A 1 78 ? 2.619 -10.676 -9.553 1.00 89.75 78 VAL A C 1
ATOM 607 O O . VAL A 1 78 ? 2.251 -10.932 -10.699 1.00 89.75 78 VAL A O 1
ATOM 610 N N . PHE A 1 79 ? 3.878 -10.321 -9.283 1.00 87.00 79 PHE A N 1
ATOM 611 C CA . PHE A 1 79 ? 4.862 -10.122 -10.352 1.00 87.00 79 PHE A CA 1
ATOM 612 C C . PHE A 1 79 ? 5.112 -11.374 -11.189 1.00 87.00 79 PHE A C 1
ATOM 614 O O . PHE A 1 79 ? 5.238 -11.264 -12.407 1.00 87.00 79 PHE A O 1
ATOM 621 N N . GLY A 1 80 ? 5.111 -12.564 -10.581 1.00 84.00 80 GLY A N 1
ATOM 622 C CA . GLY A 1 80 ? 5.192 -13.816 -11.335 1.00 84.00 80 GLY A CA 1
ATOM 623 C C . GLY A 1 80 ? 4.070 -13.923 -12.372 1.00 84.00 80 GLY A C 1
ATOM 624 O O . GLY A 1 80 ? 4.329 -14.161 -13.548 1.00 84.00 80 GLY A O 1
ATOM 625 N N . LYS A 1 81 ? 2.827 -13.656 -11.960 1.00 87.38 81 LYS A N 1
ATOM 626 C CA . LYS A 1 81 ? 1.653 -13.707 -12.843 1.00 87.38 81 LYS A CA 1
ATOM 627 C C . LYS A 1 81 ? 1.673 -12.622 -13.916 1.00 87.38 81 LYS A C 1
ATOM 629 O O . LYS A 1 81 ? 1.414 -12.931 -15.075 1.00 87.38 81 LYS A O 1
ATOM 634 N N . VAL A 1 82 ? 2.005 -11.385 -13.545 1.00 84.38 82 VAL A N 1
ATOM 635 C CA . VAL A 1 82 ? 2.046 -10.246 -14.473 1.00 84.38 82 VAL A CA 1
ATOM 636 C C . VAL A 1 82 ? 3.098 -10.467 -15.559 1.00 84.38 82 VAL A C 1
ATOM 638 O O . VAL A 1 82 ? 2.783 -10.335 -16.738 1.00 84.38 82 VAL A O 1
ATOM 641 N N . PHE A 1 83 ? 4.324 -10.865 -15.205 1.00 78.94 83 PHE A N 1
ATOM 642 C CA . PHE A 1 83 ? 5.367 -11.072 -16.212 1.00 78.94 83 PHE A CA 1
ATOM 643 C C . PHE A 1 83 ? 5.087 -12.277 -17.110 1.00 78.94 83 PHE A C 1
ATOM 645 O O . PHE A 1 83 ? 5.316 -12.179 -18.313 1.00 78.94 83 PHE A O 1
ATOM 652 N N . THR A 1 84 ? 4.541 -13.376 -16.579 1.00 82.00 84 THR A N 1
ATOM 653 C CA . THR A 1 84 ? 4.101 -14.504 -17.418 1.00 82.00 84 THR A CA 1
ATOM 654 C C . THR A 1 84 ? 2.976 -14.090 -18.368 1.00 82.00 84 THR A C 1
ATOM 656 O O . THR A 1 84 ? 2.999 -14.469 -19.537 1.00 82.00 84 THR A O 1
ATOM 659 N N . PHE A 1 85 ? 2.022 -13.283 -17.898 1.00 83.94 85 PHE A N 1
ATOM 660 C CA . PHE A 1 85 ? 0.952 -12.748 -18.736 1.00 83.94 85 PHE A CA 1
ATOM 661 C C . PHE A 1 85 ? 1.515 -11.864 -19.854 1.00 83.94 85 PHE A C 1
ATOM 663 O O . PHE A 1 85 ? 1.265 -12.151 -21.019 1.00 83.94 85 PHE A O 1
ATOM 670 N N . ILE A 1 86 ? 2.351 -10.869 -19.542 1.00 78.75 86 ILE A N 1
ATOM 671 C CA . ILE A 1 86 ? 2.962 -9.983 -20.551 1.00 78.75 86 ILE A CA 1
ATOM 672 C C . ILE A 1 86 ? 3.784 -10.786 -21.571 1.00 78.75 86 ILE A C 1
ATOM 674 O O . ILE A 1 86 ? 3.665 -10.565 -22.775 1.00 78.75 86 ILE A O 1
ATOM 678 N N . GLN A 1 87 ? 4.577 -11.762 -21.116 1.00 75.44 87 GLN A N 1
ATOM 679 C CA . GLN A 1 87 ? 5.362 -12.626 -22.004 1.00 75.44 87 GLN A CA 1
ATOM 680 C C . GLN A 1 87 ? 4.491 -13.494 -22.919 1.00 75.44 87 GLN A C 1
ATOM 682 O O . GLN A 1 87 ? 4.906 -13.782 -24.037 1.00 75.44 87 GLN A O 1
ATOM 687 N N . SER A 1 88 ? 3.284 -13.882 -22.492 1.00 79.38 88 SER A N 1
ATOM 688 C CA . SER A 1 88 ? 2.364 -14.661 -23.334 1.00 79.38 88 SER A CA 1
ATOM 689 C C . SER A 1 88 ? 1.838 -13.886 -24.551 1.00 79.38 88 SER A C 1
ATOM 691 O O . SER A 1 88 ? 1.489 -14.505 -25.554 1.00 79.38 88 SER A O 1
ATOM 693 N N . PHE A 1 89 ? 1.841 -12.548 -24.495 1.00 76.25 89 PHE A N 1
ATOM 694 C CA . PHE A 1 89 ? 1.498 -11.676 -25.626 1.00 76.25 89 PHE A CA 1
ATOM 695 C C . PHE A 1 89 ? 2.710 -11.268 -26.469 1.00 76.25 89 PHE A C 1
ATOM 697 O O . PHE A 1 89 ? 2.534 -10.734 -27.565 1.00 76.25 89 PHE A O 1
ATOM 704 N N . ALA A 1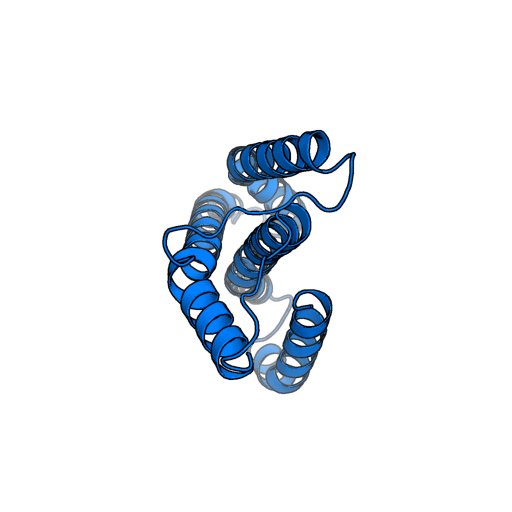 90 ? 3.935 -11.495 -25.987 1.00 69.06 90 ALA A N 1
ATOM 705 C CA . ALA A 1 90 ? 5.139 -11.102 -26.705 1.00 69.06 90 ALA A CA 1
ATOM 706 C C . ALA A 1 90 ? 5.371 -12.022 -27.926 1.00 69.06 90 ALA A C 1
ATOM 708 O O . ALA A 1 90 ? 5.471 -13.244 -27.770 1.00 69.06 90 ALA A O 1
ATOM 709 N N . PRO A 1 91 ? 5.501 -11.474 -29.151 1.00 67.50 91 PRO A N 1
ATOM 710 C CA . PRO A 1 91 ? 5.910 -12.253 -30.315 1.00 67.50 91 PRO A CA 1
ATOM 711 C C . PRO A 1 91 ? 7.296 -12.867 -30.083 1.00 67.50 91 PRO A C 1
ATOM 713 O O . PRO A 1 91 ? 8.204 -12.187 -29.608 1.00 67.50 91 PRO A O 1
ATOM 716 N N . LYS A 1 92 ? 7.503 -14.128 -30.490 1.00 63.06 92 LYS A N 1
ATOM 717 C CA . LYS A 1 92 ? 8.788 -14.851 -30.334 1.00 63.06 92 LYS A CA 1
ATOM 718 C C . LYS A 1 92 ? 9.996 -14.164 -31.005 1.00 63.06 92 LYS A C 1
ATOM 720 O O . LYS A 1 92 ? 11.122 -14.606 -30.809 1.00 63.06 92 LYS A O 1
ATOM 725 N N . SER A 1 93 ? 9.767 -13.132 -31.818 1.00 56.97 93 SER A N 1
ATOM 726 C CA . SER A 1 93 ? 10.760 -12.412 -32.622 1.00 56.97 93 SER A CA 1
ATOM 727 C C . SER A 1 93 ? 11.288 -11.117 -31.995 1.00 56.97 93 SER A C 1
ATOM 729 O O . SER A 1 93 ? 12.169 -10.495 -32.585 1.00 56.97 93 SER A O 1
ATOM 731 N N . ILE A 1 94 ? 10.779 -10.687 -30.835 1.00 56.59 94 ILE A N 1
ATOM 732 C CA . ILE A 1 94 ? 11.198 -9.436 -30.189 1.00 56.59 94 ILE A CA 1
ATOM 733 C C . ILE A 1 94 ? 11.778 -9.766 -28.818 1.00 56.59 94 ILE A C 1
ATOM 735 O O . ILE A 1 94 ? 11.064 -10.271 -27.957 1.00 56.59 94 ILE A O 1
ATOM 739 N N . THR A 1 95 ? 13.057 -9.459 -28.597 1.00 57.72 95 THR A N 1
ATOM 740 C CA . THR A 1 95 ? 13.670 -9.452 -27.264 1.00 57.72 95 THR A CA 1
ATOM 741 C C . THR A 1 95 ? 13.196 -8.194 -26.539 1.00 57.72 95 THR A C 1
ATOM 743 O O . THR A 1 95 ? 13.630 -7.096 -26.897 1.00 57.72 95 THR A O 1
ATOM 746 N N . PRO A 1 96 ? 12.300 -8.289 -25.542 1.00 57.72 96 PRO A N 1
ATOM 747 C CA . PRO A 1 96 ? 11.860 -7.111 -24.817 1.00 57.72 96 PRO A CA 1
ATOM 748 C C . PRO A 1 96 ? 13.047 -6.621 -23.986 1.00 57.72 96 PRO A C 1
ATOM 750 O O . PRO A 1 96 ? 13.517 -7.336 -23.102 1.00 57.72 96 PRO A O 1
ATOM 753 N N . ALA A 1 97 ? 13.548 -5.422 -24.272 1.00 60.72 97 ALA A N 1
ATOM 754 C CA . ALA A 1 97 ? 14.485 -4.717 -23.407 1.00 60.72 97 ALA A CA 1
ATOM 755 C C . ALA A 1 97 ? 13.676 -3.713 -22.571 1.00 60.72 97 ALA A C 1
ATOM 757 O O . ALA A 1 97 ? 13.444 -2.595 -23.034 1.00 60.72 97 ALA A O 1
ATOM 758 N N . PRO A 1 98 ? 13.156 -4.106 -21.392 1.00 66.31 98 PRO A N 1
ATOM 759 C CA . PRO A 1 98 ? 12.379 -3.195 -20.569 1.00 66.31 98 PRO A CA 1
ATOM 760 C C . PRO A 1 98 ? 13.256 -2.037 -20.089 1.00 66.31 98 PRO A C 1
ATOM 762 O O . PRO A 1 98 ? 14.382 -2.237 -19.625 1.00 66.31 98 PRO A O 1
ATOM 765 N N . ASP A 1 99 ? 12.714 -0.828 -20.200 1.00 75.88 99 ASP A N 1
ATOM 766 C CA . ASP A 1 99 ? 13.322 0.370 -19.637 1.00 75.88 99 ASP A CA 1
ATOM 767 C C . ASP A 1 99 ? 13.356 0.272 -18.102 1.00 75.88 99 ASP A C 1
ATOM 769 O O . ASP A 1 99 ? 12.370 -0.113 -17.460 1.00 75.88 99 ASP A O 1
ATOM 773 N N . ILE A 1 100 ? 14.510 0.593 -17.509 1.00 78.06 100 ILE A N 1
ATOM 774 C CA . ILE A 1 100 ? 14.725 0.454 -16.061 1.00 78.06 100 ILE A CA 1
ATOM 775 C C . ILE A 1 100 ? 13.804 1.356 -15.241 1.00 78.06 100 ILE A C 1
ATOM 777 O O . ILE A 1 100 ? 13.334 0.959 -14.172 1.00 78.06 100 ILE A O 1
ATOM 781 N N . GLU A 1 101 ? 13.545 2.567 -15.727 1.00 81.75 101 GLU A N 1
ATOM 782 C CA . GLU A 1 101 ? 12.737 3.542 -15.017 1.00 81.75 101 GLU A CA 1
ATOM 783 C C . GLU A 1 101 ? 11.261 3.159 -15.073 1.00 81.75 101 GLU A C 1
ATOM 785 O O . GLU A 1 101 ? 10.588 3.214 -14.040 1.00 81.75 101 GLU A O 1
ATOM 790 N N . ALA A 1 102 ? 10.770 2.722 -16.233 1.00 82.50 102 ALA A N 1
ATOM 791 C CA . ALA A 1 102 ? 9.411 2.213 -16.384 1.00 82.50 102 ALA A CA 1
ATOM 792 C C . ALA A 1 102 ? 9.184 0.969 -15.512 1.00 82.50 102 ALA A C 1
ATOM 794 O O . ALA A 1 102 ? 8.209 0.913 -14.760 1.00 82.50 102 ALA A O 1
ATOM 795 N N . TYR A 1 103 ? 10.121 0.014 -15.537 1.00 83.62 103 TYR A N 1
ATOM 796 C CA . TYR A 1 103 ? 10.056 -1.190 -14.707 1.00 83.62 103 TYR A CA 1
ATOM 797 C C . TYR A 1 103 ? 10.006 -0.849 -13.214 1.00 83.62 103 TYR A C 1
ATOM 799 O O . TYR A 1 103 ? 9.119 -1.314 -12.498 1.00 83.62 103 TYR A O 1
ATOM 807 N N . LEU A 1 104 ? 10.932 -0.016 -12.730 1.00 86.00 104 LEU A N 1
ATOM 808 C CA . LEU A 1 104 ? 10.966 0.341 -11.314 1.00 86.00 104 LEU A CA 1
ATOM 809 C C . LEU A 1 104 ? 9.761 1.183 -10.909 1.00 86.00 104 LEU A C 1
ATOM 811 O O . LEU A 1 104 ? 9.192 0.939 -9.853 1.00 86.00 104 LEU A O 1
ATOM 815 N N . SER A 1 105 ? 9.326 2.131 -11.737 1.00 87.56 105 SER A N 1
ATOM 816 C CA . SER A 1 105 ? 8.139 2.941 -11.435 1.00 87.56 105 SER A CA 1
ATOM 817 C C . SER A 1 105 ? 6.882 2.071 -11.347 1.00 87.56 105 SER A C 1
ATOM 819 O O . SER A 1 105 ? 6.074 2.263 -10.437 1.00 87.56 105 SER A O 1
ATOM 821 N N . PHE A 1 106 ? 6.752 1.064 -12.216 1.00 87.75 106 PHE A N 1
ATOM 822 C CA . PHE A 1 106 ? 5.690 0.063 -12.132 1.00 87.75 106 PHE A CA 1
ATOM 823 C C . PHE A 1 106 ? 5.771 -0.743 -10.827 1.00 87.75 106 PHE A C 1
ATOM 825 O O . PHE A 1 106 ? 4.788 -0.828 -10.091 1.00 87.75 106 PHE A O 1
ATOM 832 N N . VAL A 1 107 ? 6.953 -1.276 -10.496 1.00 88.81 107 VAL A N 1
ATOM 833 C CA . VAL A 1 107 ? 7.173 -2.068 -9.273 1.00 88.81 107 VAL A CA 1
ATOM 834 C C . VAL A 1 107 ? 6.851 -1.263 -8.012 1.00 88.81 107 VAL A C 1
ATOM 836 O O . VAL A 1 107 ? 6.132 -1.743 -7.137 1.00 88.81 107 VAL A O 1
ATOM 839 N N . LEU A 1 108 ? 7.354 -0.031 -7.927 1.00 90.81 108 LEU A N 1
ATOM 840 C CA . LEU A 1 108 ? 7.164 0.846 -6.775 1.00 90.81 108 LEU A CA 1
ATOM 841 C C . LEU A 1 108 ? 5.694 1.250 -6.609 1.00 90.81 108 LEU A C 1
ATOM 843 O O . LEU A 1 108 ? 5.171 1.186 -5.497 1.00 90.81 108 LEU A O 1
ATOM 847 N N . THR A 1 109 ? 5.010 1.605 -7.701 1.00 90.44 109 THR A N 1
ATOM 848 C CA . THR A 1 109 ? 3.574 1.926 -7.655 1.00 90.44 109 THR A CA 1
ATOM 849 C C . THR A 1 109 ? 2.762 0.710 -7.206 1.00 90.44 109 THR A C 1
ATOM 851 O O . THR A 1 109 ? 1.891 0.841 -6.348 1.00 90.44 109 THR A O 1
ATOM 854 N N . MET A 1 110 ? 3.088 -0.486 -7.705 1.00 90.94 110 MET A N 1
ATOM 855 C CA . MET A 1 110 ? 2.416 -1.725 -7.307 1.00 90.94 110 MET A CA 1
ATOM 856 C C . MET A 1 110 ? 2.611 -2.063 -5.826 1.00 90.94 110 MET A C 1
ATOM 858 O O . MET A 1 110 ? 1.656 -2.473 -5.170 1.00 90.94 110 MET A O 1
ATOM 862 N N . PHE A 1 111 ? 3.799 -1.838 -5.259 1.00 92.62 111 PHE A N 1
ATOM 863 C CA . PHE A 1 111 ? 4.019 -2.027 -3.820 1.00 92.62 111 PHE A CA 1
ATOM 864 C C . PHE A 1 111 ? 3.123 -1.130 -2.969 1.00 92.62 111 PHE A C 1
ATOM 866 O O . PHE A 1 111 ? 2.516 -1.612 -2.014 1.00 92.62 111 PHE A O 1
ATOM 873 N N . ILE A 1 112 ? 2.988 0.146 -3.335 1.00 91.94 112 ILE A N 1
ATOM 874 C CA . ILE A 1 112 ? 2.086 1.067 -2.633 1.00 91.94 112 ILE A CA 1
ATOM 875 C C . ILE A 1 112 ? 0.629 0.645 -2.816 1.00 91.94 112 ILE A C 1
ATOM 877 O O . ILE A 1 112 ? -0.120 0.615 -1.843 1.00 91.94 112 ILE A O 1
ATOM 881 N N . ALA A 1 113 ? 0.237 0.278 -4.036 1.00 91.81 113 ALA A N 1
ATOM 882 C CA . ALA A 1 113 ? -1.121 -0.140 -4.359 1.00 91.81 113 ALA A CA 1
ATOM 883 C C . ALA A 1 113 ? -1.561 -1.361 -3.545 1.00 91.81 113 ALA A C 1
ATOM 885 O O . ALA A 1 113 ? -2.603 -1.332 -2.891 1.00 91.81 113 ALA A O 1
ATOM 886 N N . PHE A 1 114 ? -0.753 -2.424 -3.552 1.00 92.44 114 PHE A N 1
ATOM 887 C CA . PHE A 1 114 ? -1.054 -3.649 -2.817 1.00 92.44 114 PHE A CA 1
ATOM 888 C C . PHE A 1 114 ? -0.909 -3.469 -1.308 1.00 92.44 114 PHE A C 1
ATOM 890 O O . PHE A 1 114 ? -1.755 -3.970 -0.570 1.00 92.44 114 PHE A O 1
ATOM 897 N N . GLY A 1 115 ? 0.096 -2.723 -0.841 1.00 92.38 115 GLY A N 1
ATOM 898 C CA . GLY A 1 115 ? 0.227 -2.379 0.576 1.00 92.38 115 GLY A CA 1
ATOM 899 C C . GLY A 1 115 ? -1.011 -1.642 1.094 1.00 92.38 115 GLY A C 1
ATOM 900 O O . GLY A 1 115 ? -1.607 -2.057 2.083 1.00 92.38 115 GLY A O 1
ATOM 901 N N . ALA A 1 116 ? -1.476 -0.619 0.371 1.00 92.31 116 ALA A N 1
ATOM 902 C CA . ALA A 1 116 ? -2.689 0.120 0.717 1.00 92.31 116 ALA A CA 1
ATOM 903 C C . ALA A 1 116 ? -3.968 -0.726 0.576 1.00 92.31 116 ALA A C 1
ATOM 905 O O . ALA A 1 116 ? -4.870 -0.623 1.405 1.00 92.31 116 ALA A O 1
ATOM 906 N N . ALA A 1 117 ? -4.058 -1.597 -0.433 1.00 92.38 117 ALA A N 1
ATOM 907 C CA . ALA A 1 117 ? -5.194 -2.507 -0.585 1.00 92.38 117 ALA A CA 1
ATOM 908 C C . ALA A 1 117 ? -5.320 -3.468 0.609 1.00 92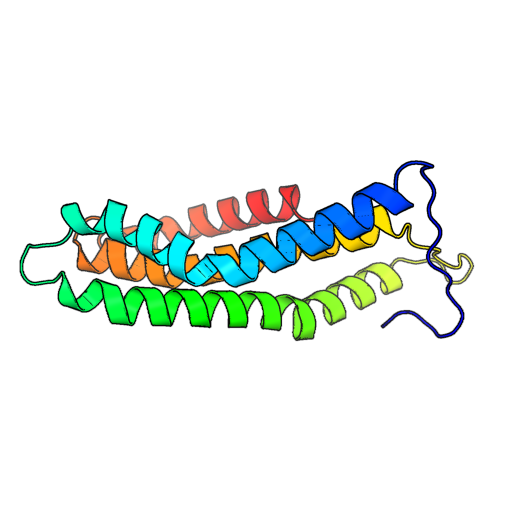.38 117 ALA A C 1
ATOM 910 O O . ALA A 1 117 ? -6.430 -3.781 1.041 1.00 92.38 117 ALA A O 1
ATOM 911 N N . PHE A 1 118 ? -4.189 -3.895 1.175 1.00 93.56 118 PHE A N 1
ATOM 912 C CA . PHE A 1 118 ? -4.152 -4.743 2.363 1.00 93.56 118 PHE A CA 1
ATOM 913 C C . PHE A 1 118 ? -4.541 -4.000 3.646 1.00 93.56 118 PHE A C 1
ATOM 915 O O . PHE A 1 118 ? -4.883 -4.658 4.619 1.00 93.56 118 PHE A O 1
ATOM 922 N N . GLU A 1 119 ? -4.604 -2.667 3.649 1.00 93.00 119 GLU A N 1
ATOM 923 C CA . GLU A 1 119 ? -5.138 -1.881 4.772 1.00 93.00 119 GLU A CA 1
ATOM 924 C C . GLU A 1 119 ? -6.669 -1.760 4.752 1.00 93.00 119 GLU A C 1
ATOM 926 O O . GLU A 1 119 ? -7.297 -1.485 5.780 1.00 93.00 119 GLU A O 1
ATOM 931 N N . VAL A 1 120 ? -7.306 -2.016 3.603 1.00 92.06 120 VAL A N 1
ATOM 932 C CA . VAL A 1 120 ? -8.769 -1.938 3.456 1.00 92.06 120 VAL A CA 1
ATOM 933 C C . VAL A 1 120 ? -9.512 -2.831 4.466 1.00 92.06 120 VAL A C 1
ATOM 935 O O . VAL A 1 120 ? -10.460 -2.339 5.080 1.00 92.06 120 VAL A O 1
ATOM 938 N N . PRO A 1 121 ? -9.122 -4.099 4.718 1.00 90.88 121 PRO A N 1
ATOM 939 C CA . PRO A 1 121 ? -9.749 -4.927 5.748 1.00 90.88 121 PRO A CA 1
ATOM 940 C C . PRO A 1 121 ? -9.703 -4.302 7.145 1.00 90.88 121 PRO A C 1
ATOM 942 O O . PRO A 1 121 ? -10.716 -4.319 7.845 1.00 90.88 121 PRO A O 1
ATOM 945 N N . ILE A 1 122 ? -8.564 -3.720 7.540 1.00 90.00 122 ILE A N 1
ATOM 946 C CA . ILE A 1 122 ? -8.421 -3.052 8.841 1.00 90.00 122 ILE A CA 1
ATOM 947 C C . ILE A 1 122 ? -9.362 -1.850 8.901 1.00 90.00 122 ILE A C 1
ATOM 949 O O . ILE A 1 122 ? -10.145 -1.735 9.844 1.00 90.00 122 ILE A O 1
ATOM 953 N N . ALA A 1 123 ? -9.373 -1.014 7.861 1.00 88.94 123 ALA A N 1
ATOM 954 C CA . ALA A 1 123 ? -10.281 0.126 7.772 1.00 88.94 123 ALA A CA 1
ATOM 955 C C . ALA A 1 123 ? -11.756 -0.282 7.876 1.00 88.94 123 ALA A C 1
ATOM 957 O O . ALA A 1 123 ? -12.507 0.319 8.643 1.00 88.94 123 ALA A O 1
ATOM 958 N N . VAL A 1 124 ? -12.174 -1.338 7.178 1.00 89.62 124 VAL A N 1
ATOM 959 C CA . VAL A 1 124 ? -13.558 -1.830 7.227 1.00 89.62 124 VAL A CA 1
ATOM 960 C C . VAL A 1 124 ? -13.927 -2.348 8.621 1.00 89.62 124 VAL A C 1
ATOM 962 O O . VAL A 1 124 ? -15.015 -2.042 9.113 1.00 89.62 124 VAL A O 1
ATOM 965 N N . VAL A 1 125 ? -13.035 -3.095 9.281 1.00 87.50 125 VAL A N 1
ATOM 966 C CA . VAL A 1 125 ? -13.263 -3.586 10.652 1.00 87.50 125 VAL A CA 1
ATOM 967 C C . VAL A 1 125 ? -13.407 -2.422 11.630 1.00 87.50 125 VAL A C 1
ATOM 969 O O . VAL A 1 125 ? -14.313 -2.438 12.463 1.00 87.50 125 VAL A O 1
ATOM 972 N N . VAL A 1 126 ? -12.560 -1.399 11.511 1.00 84.75 126 VAL A N 1
ATOM 973 C CA . VAL A 1 126 ? -12.614 -0.199 12.358 1.00 84.75 126 VAL A CA 1
ATOM 974 C C . VAL A 1 126 ? -13.920 0.560 12.144 1.00 84.75 126 VAL A C 1
ATOM 976 O O . VAL A 1 126 ? -14.624 0.837 13.113 1.00 84.75 126 VAL A O 1
ATOM 979 N N . LEU A 1 127 ? -14.306 0.816 10.891 1.00 84.62 127 LEU A N 1
ATOM 980 C CA . LEU A 1 127 ? -15.561 1.498 10.558 1.00 84.62 127 LEU A CA 1
ATOM 981 C C . LEU A 1 127 ? -16.795 0.754 11.092 1.00 84.62 127 LEU A C 1
ATOM 983 O O . LEU A 1 127 ? -17.730 1.386 11.589 1.00 84.62 127 LEU A O 1
ATOM 987 N N . ALA A 1 128 ? -16.793 -0.579 11.015 1.00 86.44 128 ALA A N 1
ATOM 988 C CA . ALA A 1 128 ? -17.870 -1.406 11.551 1.00 86.44 128 ALA A CA 1
ATOM 989 C C . ALA A 1 128 ? -17.904 -1.390 13.089 1.00 86.44 128 ALA A C 1
ATOM 991 O O . ALA A 1 128 ? -18.979 -1.292 13.678 1.00 86.44 128 ALA A O 1
ATOM 992 N N . ARG A 1 129 ? -16.739 -1.442 13.752 1.00 80.75 129 ARG A N 1
ATOM 993 C CA . ARG A 1 129 ? -16.622 -1.386 15.224 1.00 80.75 129 ARG A CA 1
ATOM 994 C C . ARG A 1 129 ? -17.030 -0.028 15.790 1.00 80.75 129 ARG A C 1
ATOM 996 O O . ARG A 1 129 ? -17.668 0.014 16.834 1.00 80.75 129 ARG A O 1
ATOM 1003 N N . MET A 1 130 ? -16.739 1.054 15.068 1.00 78.88 130 MET A N 1
ATOM 1004 C CA . MET A 1 130 ? -17.174 2.414 15.405 1.00 78.88 130 MET A CA 1
ATOM 1005 C C . MET A 1 130 ? -18.681 2.641 15.207 1.00 78.88 130 MET A C 1
ATOM 1007 O O . MET A 1 130 ? -19.191 3.693 15.582 1.00 78.88 130 MET A O 1
ATOM 1011 N N . GLY A 1 131 ? -19.398 1.704 14.578 1.00 81.75 131 GLY A N 1
ATOM 1012 C CA . GLY A 1 131 ? -20.814 1.869 14.248 1.00 81.75 131 GLY A CA 1
ATOM 1013 C C . GLY A 1 131 ? -21.085 2.871 13.118 1.00 81.75 131 GLY A C 1
ATOM 1014 O O . GLY A 1 131 ? -22.242 3.200 12.866 1.00 81.75 131 GLY A O 1
ATOM 1015 N N . LEU A 1 132 ? -20.048 3.334 12.405 1.00 83.25 132 LEU A N 1
ATOM 1016 C CA . LEU A 1 132 ? -20.193 4.256 11.270 1.00 83.25 132 LEU A CA 1
ATOM 1017 C C . LEU A 1 132 ? -20.856 3.575 10.064 1.00 83.25 132 LEU A C 1
ATOM 1019 O O . LEU A 1 132 ? -21.565 4.220 9.290 1.00 83.25 132 LEU A O 1
ATOM 1023 N N . VAL A 1 133 ? -20.641 2.265 9.900 1.00 86.38 133 VAL A N 1
ATOM 1024 C CA . VAL A 1 133 ? -21.206 1.474 8.800 1.00 86.38 133 VAL A CA 1
ATOM 1025 C C . VAL A 1 133 ? -21.730 0.138 9.328 1.00 86.38 133 VAL A C 1
ATOM 1027 O O . VAL A 1 133 ? -21.013 -0.579 10.021 1.00 86.38 1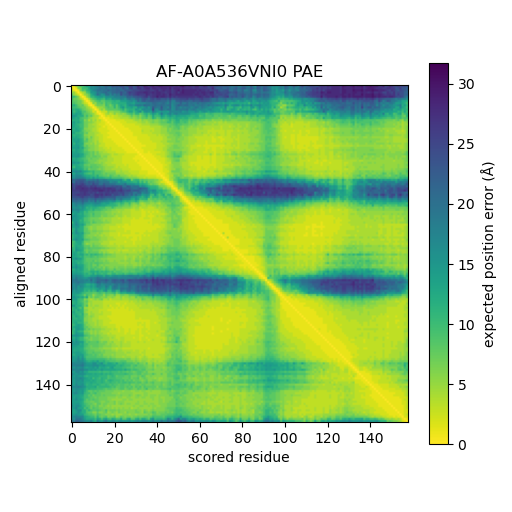33 VAL A O 1
ATOM 1030 N N . SER A 1 134 ? -22.970 -0.228 8.978 1.00 89.06 134 SER A N 1
ATOM 1031 C CA . SER A 1 134 ? -23.517 -1.549 9.317 1.00 89.06 134 SER A CA 1
ATOM 1032 C C . SER A 1 134 ? -22.982 -2.640 8.386 1.00 89.06 134 SER A C 1
ATOM 1034 O O . SER A 1 134 ? -22.643 -2.399 7.222 1.00 89.06 134 SER A O 1
ATOM 1036 N N . VAL A 1 135 ? -22.952 -3.878 8.881 1.00 88.50 135 VAL A N 1
ATOM 1037 C CA . VAL A 1 135 ? -22.533 -5.042 8.088 1.00 88.50 135 VAL A CA 1
ATOM 1038 C C . VAL A 1 135 ? -23.471 -5.269 6.895 1.00 88.50 135 VAL A C 1
ATOM 1040 O O . VAL A 1 135 ? -22.996 -5.696 5.839 1.00 88.50 135 VAL A O 1
ATOM 1043 N N . GLU A 1 136 ? -24.772 -4.953 6.997 1.00 90.00 136 GLU A N 1
ATOM 1044 C CA . GLU A 1 136 ? -25.666 -5.049 5.832 1.00 90.00 136 GLU A CA 1
ATOM 1045 C C . GLU A 1 136 ? -25.301 -4.030 4.752 1.00 90.00 136 GLU A C 1
ATOM 1047 O O . GLU A 1 136 ? -25.241 -4.403 3.580 1.00 90.00 136 GLU A O 1
ATOM 1052 N N . LYS A 1 137 ? -24.972 -2.784 5.130 1.00 88.25 137 LYS A N 1
ATOM 1053 C CA . LYS A 1 137 ? -24.536 -1.754 4.172 1.00 88.25 137 LYS A CA 1
ATOM 1054 C C . LYS A 1 137 ? -23.255 -2.158 3.445 1.00 88.25 137 LYS A C 1
ATOM 1056 O O . LYS A 1 137 ? -23.159 -1.991 2.230 1.00 88.25 137 LYS A O 1
ATOM 1061 N N . LEU A 1 138 ? -22.290 -2.746 4.156 1.00 88.38 138 LEU A N 1
ATOM 1062 C CA . LEU A 1 138 ? -21.069 -3.277 3.535 1.00 88.38 138 LEU A CA 1
ATOM 1063 C C . LEU A 1 138 ? -21.372 -4.432 2.571 1.00 88.38 138 LEU A C 1
ATOM 1065 O O . LEU A 1 138 ? -20.756 -4.531 1.511 1.00 88.38 138 LEU A O 1
ATOM 1069 N N . LYS A 1 139 ? -22.337 -5.298 2.906 1.00 89.75 139 LYS A N 1
ATOM 1070 C CA . LYS A 1 139 ? -22.769 -6.392 2.023 1.00 89.75 139 LYS A CA 1
ATOM 1071 C C . LYS A 1 139 ? -23.456 -5.873 0.761 1.00 89.75 139 LYS A C 1
ATOM 1073 O O . LYS A 1 139 ? -23.127 -6.356 -0.321 1.00 89.75 139 LYS A O 1
ATOM 1078 N N . SER A 1 140 ? -24.348 -4.889 0.871 1.00 92.62 140 SER A N 1
ATOM 1079 C CA . SER A 1 140 ? -25.000 -4.286 -0.299 1.00 92.62 140 SER A CA 1
ATOM 1080 C C . SER A 1 140 ? -24.023 -3.488 -1.166 1.00 92.62 140 SER A C 1
ATOM 1082 O O . SER A 1 140 ? -24.195 -3.420 -2.379 1.00 92.62 140 SER A O 1
ATOM 1084 N N . PHE A 1 141 ? -22.963 -2.923 -0.576 1.00 91.50 141 PHE A N 1
ATOM 1085 C CA . PHE A 1 141 ? -21.973 -2.124 -1.303 1.00 91.50 141 PHE A CA 1
ATOM 1086 C C . PHE A 1 141 ? -20.949 -2.953 -2.107 1.00 91.50 141 PHE A C 1
ATOM 1088 O O . PHE A 1 141 ? -20.184 -2.394 -2.891 1.00 91.50 141 PHE A O 1
ATOM 1095 N N . ARG A 1 142 ? -20.935 -4.289 -1.978 1.00 90.81 142 ARG A N 1
ATOM 1096 C CA . ARG A 1 142 ? -19.942 -5.164 -2.638 1.00 90.81 142 ARG A CA 1
ATOM 1097 C C . ARG A 1 142 ? -19.830 -4.939 -4.146 1.00 90.81 142 ARG A C 1
ATOM 1099 O O . ARG A 1 142 ? -18.719 -4.874 -4.658 1.00 90.81 142 ARG A O 1
ATOM 1106 N N . ALA A 1 143 ? -20.959 -4.797 -4.842 1.00 92.31 143 ALA A N 1
ATOM 1107 C CA . ALA A 1 143 ? -20.963 -4.582 -6.289 1.00 92.31 143 ALA A CA 1
ATOM 1108 C C . ALA A 1 143 ? -20.267 -3.265 -6.677 1.00 92.31 143 ALA A C 1
ATOM 1110 O O . ALA A 1 143 ? -19.449 -3.246 -7.592 1.00 92.31 143 ALA A O 1
ATOM 1111 N N . TYR A 1 144 ? -20.519 -2.186 -5.930 1.00 92.88 144 TYR A N 1
ATOM 1112 C CA . TYR A 1 144 ? -19.871 -0.890 -6.143 1.00 92.88 144 TYR A CA 1
ATOM 1113 C C . TYR A 1 144 ? -18.374 -0.936 -5.829 1.00 92.88 144 TYR A C 1
ATOM 1115 O O . TYR A 1 144 ? -17.571 -0.376 -6.573 1.00 92.88 144 TYR A O 1
ATOM 1123 N N . PHE A 1 145 ? -17.984 -1.642 -4.763 1.00 91.31 145 PHE A N 1
ATOM 1124 C CA . PHE A 1 145 ? -16.575 -1.799 -4.406 1.00 91.31 145 PHE A CA 1
ATOM 1125 C C . PHE A 1 145 ? -15.783 -2.561 -5.476 1.00 91.31 145 PHE A C 1
ATOM 1127 O O . PHE A 1 145 ? -14.648 -2.192 -5.761 1.00 91.31 145 PHE A O 1
ATOM 1134 N N . ILE A 1 146 ? -16.376 -3.581 -6.108 1.00 91.62 146 ILE A N 1
ATOM 1135 C CA . ILE A 1 146 ? -15.732 -4.302 -7.218 1.00 91.62 146 ILE A CA 1
ATOM 1136 C C . ILE A 1 146 ? -15.425 -3.337 -8.368 1.00 91.62 146 ILE A C 1
ATOM 1138 O O . ILE A 1 146 ? -14.299 -3.315 -8.859 1.00 91.62 146 ILE A O 1
ATOM 1142 N N . VAL A 1 147 ? -16.387 -2.498 -8.759 1.00 94.38 147 VAL A N 1
ATOM 1143 C CA . VAL A 1 147 ? -16.178 -1.497 -9.819 1.00 94.38 147 VAL A CA 1
ATOM 1144 C C . VAL A 1 147 ? -15.084 -0.501 -9.427 1.00 94.38 147 VAL A C 1
ATOM 1146 O O . VAL A 1 147 ? -14.190 -0.232 -10.227 1.00 94.38 147 VAL A O 1
ATOM 1149 N N . LEU A 1 148 ? -15.097 -0.007 -8.185 1.00 91.44 148 LEU A N 1
ATOM 1150 C CA . LEU A 1 148 ? -14.060 0.892 -7.674 1.00 91.44 148 LEU A CA 1
ATOM 1151 C C . LEU A 1 148 ? -12.668 0.245 -7.723 1.00 91.44 148 LEU A C 1
ATOM 1153 O O . LEU A 1 148 ? -11.713 0.879 -8.165 1.00 91.44 148 LEU A O 1
ATOM 1157 N N . ALA A 1 149 ? -12.559 -1.021 -7.317 1.00 90.62 149 ALA A N 1
ATOM 1158 C CA . ALA A 1 149 ? -11.306 -1.765 -7.356 1.00 90.62 149 ALA A CA 1
ATOM 1159 C C . ALA A 1 149 ? -10.778 -1.911 -8.792 1.00 90.62 149 ALA A C 1
ATOM 1161 O O . ALA A 1 149 ? -9.583 -1.735 -9.013 1.00 90.62 149 ALA A O 1
ATOM 1162 N N . PHE A 1 150 ? -11.655 -2.155 -9.772 1.00 90.19 150 PHE A N 1
ATOM 1163 C CA . PHE A 1 150 ? -11.270 -2.185 -11.187 1.00 90.19 150 PHE A CA 1
ATOM 1164 C C . PHE A 1 150 ? -10.794 -0.825 -11.699 1.00 90.19 150 PHE A C 1
ATOM 1166 O O . PHE A 1 150 ? -9.796 -0.774 -12.411 1.00 90.19 150 PHE A O 1
ATOM 1173 N N . ILE A 1 151 ? -11.458 0.271 -11.320 1.00 91.06 151 ILE A N 1
ATOM 1174 C CA . ILE A 1 151 ? -11.037 1.627 -11.708 1.00 91.06 151 ILE A CA 1
ATOM 1175 C C . ILE A 1 151 ? -9.641 1.925 -11.155 1.00 91.06 151 ILE A C 1
ATOM 1177 O O . ILE A 1 151 ? -8.762 2.362 -11.894 1.00 91.06 151 ILE A O 1
ATOM 1181 N N . VAL A 1 152 ? -9.411 1.644 -9.871 1.00 87.38 152 VAL A N 1
ATOM 1182 C CA . VAL A 1 152 ? -8.100 1.841 -9.237 1.00 87.38 152 VAL A CA 1
ATOM 1183 C C . VAL A 1 152 ? -7.039 0.959 -9.901 1.00 87.38 152 VAL A C 1
ATOM 1185 O O . VAL A 1 152 ? -5.957 1.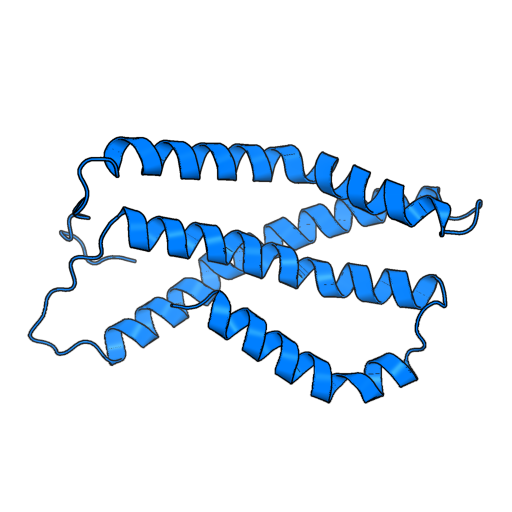444 -10.228 1.00 87.38 152 VAL A O 1
ATOM 1188 N N . ALA A 1 153 ? -7.352 -0.311 -10.168 1.00 85.88 153 ALA A N 1
ATOM 1189 C CA . ALA A 1 153 ? -6.440 -1.223 -10.850 1.00 85.88 1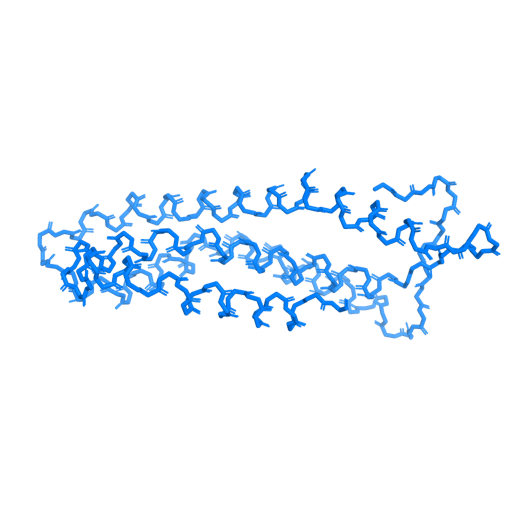53 ALA A CA 1
ATOM 1190 C C . ALA A 1 153 ? -6.087 -0.749 -12.269 1.00 85.88 153 ALA A C 1
ATOM 1192 O O . ALA A 1 153 ? -4.928 -0.866 -12.661 1.00 85.88 153 ALA A O 1
ATOM 1193 N N . ALA A 1 154 ? -7.046 -0.184 -13.008 1.00 87.31 154 ALA A N 1
ATOM 1194 C CA . ALA A 1 154 ? -6.836 0.352 -14.352 1.00 87.31 154 ALA A CA 1
ATOM 1195 C C . ALA A 1 154 ? -5.982 1.630 -14.368 1.00 87.31 154 ALA A C 1
ATOM 1197 O O . ALA A 1 154 ? -5.295 1.888 -15.346 1.00 87.31 154 ALA A O 1
ATOM 1198 N N . ILE A 1 155 ? -6.003 2.428 -13.296 1.00 85.56 155 ILE A N 1
ATOM 1199 C CA . ILE A 1 155 ? -5.131 3.609 -13.166 1.00 85.56 155 ILE A CA 1
ATOM 1200 C C . ILE A 1 155 ? -3.690 3.190 -12.851 1.00 85.56 155 ILE A C 1
ATOM 1202 O O . ILE A 1 155 ? -2.738 3.829 -13.292 1.00 85.56 155 ILE A O 1
ATOM 1206 N N . ILE A 1 156 ? -3.529 2.141 -12.043 1.00 79.38 156 ILE A N 1
ATOM 1207 C CA . ILE A 1 156 ? -2.228 1.711 -11.519 1.00 79.38 156 ILE A CA 1
ATOM 1208 C C . ILE A 1 156 ? -1.501 0.774 -12.488 1.00 79.38 156 ILE A C 1
ATOM 1210 O O . ILE A 1 156 ? -0.270 0.784 -12.549 1.00 79.38 156 ILE A O 1
ATOM 1214 N N . THR A 1 157 ? -2.246 -0.057 -13.216 1.00 74.31 157 THR A N 1
ATOM 1215 C CA . THR A 1 157 ? -1.688 -0.988 -14.199 1.00 74.31 157 THR A CA 1
ATOM 1216 C C . THR A 1 157 ? -1.596 -0.277 -15.549 1.00 74.31 157 THR A C 1
ATOM 1218 O O . THR A 1 157 ? -2.644 0.107 -16.067 1.00 74.31 157 THR A O 1
ATOM 1221 N N . PRO A 1 158 ? -0.385 -0.074 -16.096 1.00 61.28 158 PRO A N 1
ATOM 1222 C CA . PRO A 1 158 ? -0.206 0.492 -17.429 1.00 61.28 158 PRO A CA 1
ATOM 1223 C C . PRO A 1 158 ? -0.658 -0.466 -18.538 1.00 61.28 158 PRO A C 1
ATOM 1225 O O . PRO A 1 158 ? -0.706 -1.696 -18.293 1.00 61.28 158 PRO A O 1
#

Foldseek 3Di:
DAPPPQDADAPDPCCVVVVVVLVVVLVVCLVCQLVVLLVVVVVVCVLPDPVCPVVSVVLSVVLNVLLVVLLVCCVPPVVVVVVVVVVVPDDPPDDDNHHPNVVSLLSSLSSVVSSVVSCVVSVVVVCCVSVVDPPVRVVVCVVVVVVVNVVSCVVSPD